Protein AF-A0A9D4HZH3-F1 (afdb_monomer_lite)

Radius of gyration: 21.87 Å; chains: 1; bounding box: 59×40×45 Å

Sequence (133 aa):
MPVLFGTHFHQTDIDRLEGVQRSAARFITRDYRSRQPGCVTEMLHKLELSPLQDRRRAQRLTLLYKVAEGHVPAIPIERNLKPLRPKRTIRAKQYEDYIHHNIVCNLVNNNSKCFETIPAKLSSLKIHSLLRL

Organism: Dreissena polymorpha (NCBI:txid45954)

Structure (mmCIF, N/CA/C/O backbone):
data_AF-A0A9D4HZH3-F1
#
_entry.id   AF-A0A9D4HZH3-F1
#
loop_
_atom_site.group_PDB
_atom_site.id
_atom_site.type_symbol
_atom_site.label_atom_id
_atom_site.label_alt_id
_atom_site.label_comp_id
_atom_site.label_asym_id
_atom_site.label_entity_id
_atom_site.label_seq_id
_atom_site.pdbx_PDB_ins_code
_atom_site.Cartn_x
_atom_site.Cartn_y
_atom_site.Cartn_z
_atom_site.occupancy
_atom_site.B_iso_or_equiv
_atom_site.auth_seq_id
_atom_site.auth_comp_id
_atom_site.auth_asym_id
_atom_site.auth_atom_id
_atom_site.pdbx_PDB_model_num
ATOM 1 N N . MET A 1 1 ? 5.100 17.723 21.211 1.00 30.77 1 MET A N 1
ATOM 2 C CA . MET A 1 1 ? 4.499 16.371 21.148 1.00 30.77 1 MET A CA 1
ATOM 3 C C . MET A 1 1 ? 4.528 15.905 19.697 1.00 30.77 1 MET A C 1
ATOM 5 O O . MET A 1 1 ? 3.732 16.426 18.924 1.00 30.77 1 MET A O 1
ATOM 9 N N . PRO A 1 2 ? 5.461 15.034 19.272 1.00 33.31 2 PRO A N 1
ATOM 10 C CA . PRO A 1 2 ? 5.534 14.629 17.876 1.00 33.31 2 PRO A CA 1
ATOM 11 C C . PRO A 1 2 ? 4.488 13.547 17.588 1.00 33.31 2 PRO A C 1
ATOM 13 O O . PRO A 1 2 ? 4.273 12.620 18.368 1.00 33.31 2 PRO A O 1
ATOM 16 N N . VAL A 1 3 ? 3.796 13.716 16.470 1.00 35.28 3 VAL A N 1
ATOM 17 C CA . VAL A 1 3 ? 2.697 12.871 16.007 1.00 35.28 3 VAL A CA 1
ATOM 18 C C . VAL A 1 3 ? 3.302 11.618 15.360 1.00 35.28 3 VAL A C 1
ATOM 20 O O . VAL A 1 3 ? 3.923 11.705 14.305 1.00 35.28 3 VAL A O 1
ATOM 23 N N . LEU A 1 4 ? 3.143 10.447 15.983 1.00 39.38 4 LEU A N 1
ATOM 24 C CA . LEU A 1 4 ? 3.636 9.145 15.497 1.00 39.38 4 LEU A CA 1
ATOM 25 C C . LEU A 1 4 ? 2.780 8.582 14.338 1.00 39.38 4 LEU A C 1
ATOM 27 O O . LEU A 1 4 ? 2.347 7.437 14.373 1.00 39.38 4 LEU A O 1
ATOM 31 N N . PHE A 1 5 ? 2.506 9.388 13.311 1.00 37.47 5 PHE A N 1
ATOM 32 C CA . PHE A 1 5 ? 1.892 8.932 12.050 1.00 37.47 5 PHE A CA 1
ATOM 33 C C . PHE A 1 5 ? 2.611 9.492 10.815 1.00 37.47 5 PHE A C 1
ATOM 35 O O . PHE A 1 5 ? 2.028 9.655 9.748 1.00 37.47 5 PHE A O 1
ATOM 42 N N . GLY A 1 6 ? 3.907 9.759 10.952 1.00 41.34 6 GLY A N 1
ATOM 43 C CA . GLY A 1 6 ? 4.774 10.128 9.843 1.00 41.34 6 GLY A CA 1
ATOM 44 C C . GLY A 1 6 ? 6.137 9.497 10.036 1.00 41.34 6 GLY A C 1
ATOM 45 O O . GLY A 1 6 ? 7.062 10.154 10.499 1.00 41.34 6 GLY A O 1
ATOM 46 N N . THR A 1 7 ? 6.285 8.216 9.700 1.00 48.62 7 THR A N 1
ATOM 47 C CA . THR A 1 7 ? 7.621 7.705 9.390 1.00 48.62 7 THR A CA 1
ATOM 48 C C . THR A 1 7 ? 8.052 8.419 8.115 1.00 48.62 7 THR A C 1
ATOM 50 O O . THR A 1 7 ? 7.602 8.061 7.026 1.00 48.62 7 THR A O 1
ATOM 53 N N . HIS A 1 8 ? 8.860 9.469 8.250 1.00 54.66 8 HIS A N 1
ATOM 54 C CA . HIS A 1 8 ? 9.634 10.000 7.137 1.00 54.66 8 HIS A CA 1
ATOM 55 C C . HIS A 1 8 ? 10.511 8.842 6.654 1.00 54.66 8 HIS A C 1
ATOM 57 O O . HIS A 1 8 ? 11.509 8.507 7.286 1.00 54.66 8 HIS A O 1
ATOM 63 N N . PHE A 1 9 ? 10.076 8.140 5.608 1.00 68.44 9 PHE A N 1
ATOM 64 C CA . PHE A 1 9 ? 10.913 7.122 4.993 1.00 68.44 9 PHE A CA 1
ATOM 65 C C . PHE A 1 9 ? 12.088 7.852 4.358 1.00 68.44 9 PHE A C 1
ATOM 67 O O . PHE A 1 9 ? 11.891 8.828 3.630 1.00 68.44 9 PHE A O 1
ATOM 74 N N . HIS A 1 10 ? 13.306 7.415 4.662 1.00 84.44 10 HIS A N 1
ATOM 75 C CA . HIS A 1 10 ? 14.464 7.945 3.965 1.00 84.44 10 HIS A CA 1
ATOM 76 C C . HIS A 1 10 ? 14.331 7.611 2.480 1.00 84.44 10 HIS A C 1
ATOM 78 O O . HIS A 1 10 ? 13.870 6.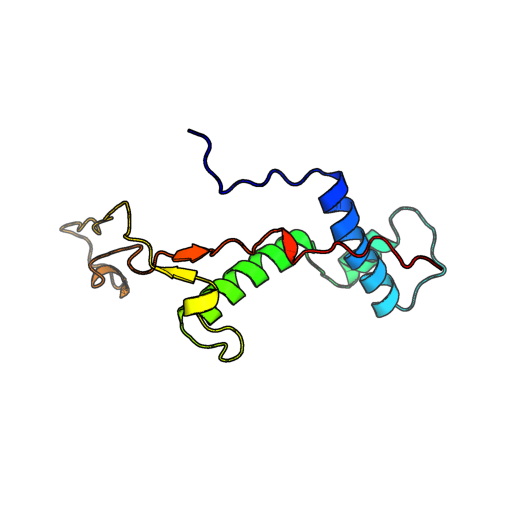524 2.123 1.00 84.44 10 HIS A O 1
ATOM 84 N N . GLN A 1 11 ? 14.751 8.536 1.615 1.00 85.06 11 GLN A N 1
ATOM 85 C CA . GLN A 1 11 ? 14.704 8.333 0.165 1.00 85.06 11 GLN A CA 1
ATOM 86 C C . GLN A 1 11 ? 15.391 7.019 -0.236 1.00 85.06 11 GLN A C 1
ATOM 88 O O . GLN A 1 11 ? 14.882 6.276 -1.064 1.00 85.06 11 GLN A O 1
ATOM 93 N N . THR A 1 12 ? 16.469 6.659 0.462 1.00 89.38 12 THR A N 1
ATOM 94 C CA . THR A 1 12 ? 17.186 5.390 0.296 1.00 89.38 12 THR A CA 1
ATOM 95 C C . THR A 1 12 ? 16.311 4.151 0.506 1.00 89.38 12 THR A C 1
ATOM 97 O O . THR A 1 12 ? 16.469 3.161 -0.207 1.00 89.38 12 THR A O 1
ATOM 100 N N . ASP A 1 13 ? 15.378 4.173 1.458 1.00 87.69 13 ASP A N 1
ATOM 101 C CA . ASP A 1 13 ? 14.470 3.052 1.711 1.00 87.69 13 ASP A CA 1
ATOM 102 C C . ASP A 1 13 ? 13.366 2.972 0.659 1.00 87.69 13 ASP A C 1
ATOM 104 O O . ASP A 1 13 ? 12.983 1.872 0.254 1.00 87.69 13 ASP A O 1
ATOM 108 N N . ILE A 1 14 ? 12.900 4.125 0.174 1.00 87.75 14 ILE A N 1
ATOM 109 C CA . ILE A 1 14 ? 11.970 4.208 -0.957 1.00 87.75 14 ILE A CA 1
ATOM 110 C C . ILE A 1 14 ? 12.646 3.648 -2.212 1.00 87.75 14 ILE A C 1
ATOM 112 O O . ILE A 1 14 ? 12.084 2.793 -2.891 1.00 87.75 14 ILE A O 1
ATOM 116 N N . ASP A 1 15 ? 13.891 4.030 -2.481 1.00 89.50 15 ASP A N 1
ATOM 117 C CA . ASP A 1 15 ? 14.626 3.567 -3.658 1.00 89.50 15 ASP A CA 1
ATOM 118 C C . ASP A 1 15 ? 14.870 2.053 -3.620 1.00 89.50 15 ASP A C 1
ATOM 120 O O . ASP A 1 15 ? 14.720 1.373 -4.642 1.00 89.50 15 ASP A O 1
ATOM 124 N N . ARG A 1 16 ? 15.189 1.506 -2.436 1.00 90.62 16 ARG A N 1
ATOM 125 C CA . ARG A 1 16 ? 15.281 0.053 -2.205 1.00 90.62 16 ARG A CA 1
ATOM 126 C C . ARG A 1 16 ? 13.947 -0.641 -2.458 1.00 90.62 16 ARG A C 1
ATOM 128 O O . ARG A 1 16 ? 13.925 -1.694 -3.094 1.00 90.62 16 ARG A O 1
ATOM 135 N N . LEU A 1 17 ? 12.849 -0.058 -1.975 1.00 91.31 17 LEU A N 1
ATOM 136 C CA . LEU A 1 17 ? 11.498 -0.568 -2.190 1.00 91.31 17 LEU A CA 1
ATOM 137 C C . LEU A 1 17 ? 11.183 -0.638 -3.689 1.00 91.31 17 LEU A C 1
ATOM 139 O O . LEU A 1 17 ? 10.832 -1.701 -4.198 1.00 91.31 17 LEU A O 1
ATOM 143 N N . GLU A 1 18 ? 11.383 0.462 -4.410 1.00 92.31 18 GLU A N 1
ATOM 144 C CA . GLU A 1 18 ? 11.141 0.536 -5.852 1.00 92.31 18 GLU A CA 1
ATOM 145 C C . GLU A 1 18 ? 12.105 -0.354 -6.650 1.00 92.31 18 GLU A C 1
ATOM 147 O O . GLU A 1 18 ? 11.759 -0.847 -7.722 1.00 92.31 18 GLU A O 1
ATOM 152 N N . GLY A 1 19 ? 13.292 -0.663 -6.116 1.00 92.69 19 GLY A N 1
ATOM 153 C CA . GLY A 1 19 ? 14.192 -1.681 -6.667 1.00 92.69 19 GLY A CA 1
ATOM 154 C C . GLY A 1 19 ? 13.530 -3.057 -6.832 1.00 92.69 19 GLY A C 1
ATOM 155 O O . GLY A 1 19 ? 13.774 -3.749 -7.827 1.00 92.69 19 GLY A O 1
ATOM 156 N N . VAL A 1 20 ? 12.627 -3.431 -5.918 1.00 94.12 20 VAL A N 1
ATOM 157 C CA . VAL A 1 20 ? 11.839 -4.671 -6.024 1.00 94.12 20 VAL A CA 1
ATOM 158 C C . VAL A 1 20 ? 10.872 -4.595 -7.205 1.00 94.12 20 VAL A C 1
ATOM 160 O O . VAL A 1 20 ? 10.809 -5.524 -8.009 1.00 94.12 20 VAL A O 1
ATOM 163 N N . GLN A 1 21 ? 10.164 -3.473 -7.360 1.00 94.69 21 GLN A N 1
ATOM 164 C CA . GLN A 1 21 ? 9.244 -3.259 -8.480 1.00 94.69 21 GLN A CA 1
ATOM 165 C C . GLN A 1 21 ? 9.972 -3.231 -9.827 1.00 94.69 21 GLN A C 1
ATOM 167 O O . GLN A 1 21 ? 9.514 -3.853 -10.781 1.00 94.69 21 GLN A O 1
ATOM 172 N N . ARG A 1 22 ? 11.146 -2.599 -9.898 1.00 93.69 22 ARG A N 1
ATOM 173 C CA . ARG A 1 22 ? 12.001 -2.600 -11.095 1.00 93.69 22 ARG A CA 1
ATOM 174 C C . ARG A 1 22 ? 12.435 -4.012 -11.495 1.00 93.69 22 ARG A C 1
ATOM 176 O O . ARG A 1 22 ? 12.412 -4.353 -12.676 1.00 93.69 22 ARG A O 1
ATOM 183 N N . SER A 1 23 ? 12.791 -4.846 -10.520 1.00 94.38 23 SER A N 1
ATOM 184 C CA . SER A 1 23 ? 13.144 -6.252 -10.761 1.00 94.38 23 SER A CA 1
ATOM 185 C C . SER A 1 23 ? 11.937 -7.062 -11.244 1.00 94.38 23 SER A C 1
ATOM 187 O O . SER A 1 23 ? 12.050 -7.842 -12.188 1.00 94.38 23 SER A O 1
ATOM 189 N N . ALA A 1 24 ? 10.764 -6.826 -10.650 1.00 94.31 24 ALA A N 1
ATOM 190 C CA . ALA A 1 24 ? 9.514 -7.452 -11.065 1.00 94.31 24 ALA A CA 1
ATOM 191 C C . ALA A 1 24 ? 9.100 -7.043 -12.488 1.00 94.31 24 ALA A C 1
ATOM 193 O O . ALA A 1 24 ? 8.681 -7.896 -13.263 1.00 94.31 24 ALA A O 1
ATOM 194 N N . ALA A 1 25 ? 9.271 -5.773 -12.866 1.00 95.44 25 ALA A N 1
ATOM 195 C CA . ALA A 1 25 ? 8.975 -5.301 -14.217 1.00 95.44 25 ALA A CA 1
ATOM 196 C C . ALA A 1 25 ? 9.797 -6.054 -15.269 1.00 95.44 25 ALA A C 1
ATOM 198 O O . ALA A 1 25 ? 9.231 -6.549 -16.238 1.00 95.44 25 ALA A O 1
ATOM 199 N N . ARG A 1 26 ? 11.104 -6.233 -15.026 1.00 95.06 26 ARG A N 1
ATOM 200 C CA . ARG A 1 26 ? 11.981 -7.033 -15.900 1.00 95.06 26 ARG A CA 1
ATOM 201 C C . ARG A 1 26 ? 11.551 -8.491 -15.992 1.00 95.06 26 ARG A C 1
ATOM 203 O O . ARG A 1 26 ? 11.619 -9.085 -17.061 1.00 95.06 26 ARG A O 1
ATOM 210 N N . PHE A 1 27 ? 11.096 -9.062 -14.880 1.00 96.25 27 PHE A N 1
ATOM 211 C CA . PHE A 1 27 ? 10.573 -10.424 -14.866 1.00 96.25 27 PHE A CA 1
ATOM 212 C C . PHE A 1 27 ? 9.307 -10.567 -15.715 1.00 96.25 27 PHE A C 1
ATOM 214 O O . PHE A 1 27 ? 9.213 -11.491 -16.519 1.00 96.25 27 PHE A O 1
ATOM 221 N N . ILE A 1 28 ? 8.371 -9.624 -15.595 1.00 95.50 28 ILE A N 1
ATOM 222 C CA . ILE A 1 28 ? 7.119 -9.628 -16.361 1.00 95.50 28 ILE A CA 1
ATOM 223 C C . ILE A 1 28 ? 7.396 -9.450 -17.860 1.00 95.50 28 ILE A C 1
ATOM 225 O O . ILE A 1 28 ? 6.846 -10.188 -18.675 1.00 95.50 28 ILE A O 1
ATOM 229 N N . THR A 1 29 ? 8.268 -8.509 -18.236 1.00 95.25 29 THR A N 1
ATOM 230 C CA . THR A 1 29 ? 8.609 -8.243 -19.646 1.00 95.25 29 THR A CA 1
ATOM 231 C C . THR A 1 29 ? 9.596 -9.248 -20.238 1.00 95.25 29 THR A C 1
ATOM 233 O O . THR A 1 29 ? 9.805 -9.243 -21.449 1.00 95.25 29 THR A O 1
ATOM 236 N N . ARG A 1 30 ? 10.198 -10.107 -19.403 1.00 95.69 30 ARG A N 1
ATOM 237 C CA . ARG A 1 30 ? 11.292 -11.030 -19.752 1.00 95.69 30 ARG A CA 1
ATOM 238 C C . ARG A 1 30 ? 12.516 -10.335 -20.369 1.00 95.69 30 ARG A C 1
ATOM 240 O O . ARG A 1 30 ? 13.312 -10.985 -21.046 1.00 95.69 30 ARG A O 1
ATOM 247 N N . ASP A 1 31 ? 12.701 -9.038 -20.119 1.00 92.88 31 ASP A N 1
ATOM 248 C CA . ASP A 1 31 ? 13.828 -8.262 -20.641 1.00 92.88 31 ASP A CA 1
ATOM 249 C C . ASP A 1 31 ? 14.864 -7.926 -19.557 1.00 92.88 31 ASP A C 1
ATOM 251 O O . ASP A 1 31 ? 14.718 -7.031 -18.712 1.00 92.88 31 ASP A O 1
ATOM 255 N N . TYR A 1 32 ? 15.983 -8.639 -19.645 1.00 92.94 32 TYR A N 1
ATOM 256 C CA . TYR A 1 32 ? 17.154 -8.476 -18.787 1.00 92.94 32 TYR A CA 1
ATOM 257 C C . TYR A 1 32 ? 18.371 -7.906 -19.522 1.00 92.94 32 TYR A C 1
ATOM 259 O O . TYR A 1 32 ? 19.387 -7.627 -18.882 1.00 92.94 32 TYR A O 1
ATOM 267 N N . ARG A 1 33 ? 18.288 -7.749 -20.850 1.00 92.12 33 ARG A N 1
ATOM 268 C CA . ARG A 1 33 ? 19.422 -7.354 -21.698 1.00 92.12 33 ARG A CA 1
ATOM 269 C C . ARG A 1 33 ? 19.478 -5.848 -21.899 1.00 92.12 33 ARG A C 1
ATOM 271 O O . ARG A 1 33 ? 20.573 -5.303 -21.978 1.00 92.12 33 ARG A O 1
ATOM 278 N N . SER A 1 34 ? 18.330 -5.178 -21.922 1.00 90.56 34 SER A N 1
ATOM 279 C CA . SER A 1 34 ? 18.269 -3.727 -22.092 1.00 90.56 34 SER A CA 1
ATOM 280 C C . SER A 1 34 ? 18.912 -2.999 -20.905 1.00 90.56 34 SER A C 1
ATOM 282 O O . SER A 1 34 ? 18.531 -3.191 -19.737 1.00 90.56 34 SER A O 1
ATOM 284 N N . ARG A 1 35 ? 19.920 -2.176 -21.218 1.00 88.88 35 ARG A N 1
ATOM 285 C CA . ARG A 1 35 ? 20.737 -1.378 -20.280 1.00 88.88 35 ARG A CA 1
ATOM 286 C C . ARG A 1 35 ? 20.646 0.126 -20.541 1.00 88.88 35 ARG A C 1
ATOM 288 O O . ARG A 1 35 ? 21.317 0.895 -19.861 1.00 88.88 35 ARG A O 1
ATOM 295 N N . GLN A 1 36 ? 19.825 0.544 -21.500 1.00 91.94 36 GLN A N 1
ATOM 296 C CA . GLN A 1 36 ? 19.627 1.947 -21.832 1.00 91.94 36 GLN A CA 1
ATOM 297 C C . GLN A 1 36 ? 19.082 2.701 -20.606 1.00 91.94 36 GLN A C 1
ATOM 299 O O . GLN A 1 36 ? 18.233 2.159 -19.881 1.00 91.94 36 GLN A O 1
ATOM 304 N N . PRO A 1 37 ? 19.540 3.938 -20.349 1.00 89.94 37 PRO A N 1
ATOM 305 C CA . PRO A 1 37 ? 18.937 4.793 -19.334 1.00 89.94 37 PRO A CA 1
ATOM 306 C C . PRO A 1 37 ? 17.425 4.899 -19.563 1.00 89.94 37 PRO A C 1
ATOM 308 O O . PRO A 1 37 ? 16.981 5.070 -20.691 1.00 89.94 37 PRO A O 1
ATOM 311 N N . GLY A 1 38 ? 16.626 4.747 -18.506 1.00 88.69 38 GLY A N 1
ATOM 312 C CA . GLY A 1 38 ? 15.164 4.826 -18.605 1.00 88.69 38 GLY A CA 1
ATOM 313 C C . GLY A 1 38 ? 14.446 3.549 -19.063 1.00 88.69 38 GLY A C 1
ATOM 314 O O . GLY A 1 38 ? 13.234 3.478 -18.880 1.00 88.69 38 GLY A O 1
ATOM 315 N N . CYS A 1 39 ? 15.146 2.499 -19.521 1.00 93.44 39 CYS A N 1
ATOM 316 C CA . CYS A 1 39 ? 14.492 1.279 -20.035 1.00 93.44 39 CYS A CA 1
ATOM 317 C C . CYS A 1 39 ? 13.500 0.645 -19.043 1.00 93.44 39 CYS A C 1
ATOM 319 O O . CYS A 1 39 ? 12.416 0.213 -19.417 1.00 93.44 39 CYS A O 1
ATOM 321 N N . VAL A 1 40 ? 13.833 0.614 -17.749 1.00 92.12 40 VAL A N 1
ATOM 322 C CA . VAL A 1 40 ? 12.932 0.056 -16.729 1.00 92.12 40 VAL A CA 1
ATOM 323 C C . VAL A 1 40 ? 11.752 0.988 -16.460 1.00 92.12 40 VAL A C 1
ATOM 325 O O . VAL A 1 40 ? 10.656 0.511 -16.191 1.00 92.12 40 VAL A O 1
ATOM 328 N N . THR A 1 41 ? 11.947 2.303 -16.549 1.00 92.25 41 THR A N 1
ATOM 329 C CA . THR A 1 41 ? 10.862 3.283 -16.411 1.00 92.25 41 THR A CA 1
ATOM 330 C C . THR A 1 41 ? 9.848 3.122 -17.542 1.00 92.25 41 THR A C 1
ATOM 332 O O . THR A 1 41 ? 8.650 3.104 -17.282 1.00 92.25 41 THR A O 1
ATOM 335 N N . GLU A 1 42 ? 10.314 2.900 -18.772 1.00 94.06 42 GLU A N 1
ATOM 336 C CA . GLU A 1 42 ? 9.450 2.585 -19.916 1.00 94.06 42 GLU A CA 1
ATOM 337 C C . GLU A 1 42 ? 8.700 1.264 -19.717 1.00 94.06 42 GLU A C 1
ATOM 339 O O . GLU A 1 42 ? 7.499 1.197 -19.971 1.00 94.06 42 GLU A O 1
ATOM 344 N N . MET A 1 43 ? 9.367 0.223 -19.196 1.00 95.00 43 MET A N 1
ATOM 345 C CA . MET A 1 43 ? 8.698 -1.037 -18.843 1.00 95.00 43 MET A CA 1
ATOM 346 C C . MET A 1 43 ? 7.597 -0.816 -17.804 1.00 95.00 43 MET A C 1
ATOM 348 O O . MET A 1 43 ? 6.510 -1.366 -17.942 1.00 95.00 43 MET A O 1
ATOM 352 N N . LEU A 1 44 ? 7.858 -0.011 -16.772 1.00 94.56 44 LEU A N 1
ATOM 353 C CA . LEU A 1 44 ? 6.869 0.304 -15.740 1.00 94.56 44 LEU A CA 1
ATOM 354 C C . LEU A 1 44 ? 5.678 1.076 -16.309 1.00 94.56 44 LEU A C 1
ATOM 356 O O . LEU A 1 44 ? 4.544 0.748 -15.970 1.00 94.56 44 LEU A O 1
ATOM 360 N N . HIS A 1 45 ? 5.931 2.040 -17.196 1.00 93.38 45 HIS A N 1
ATOM 361 C CA . HIS A 1 45 ? 4.886 2.793 -17.885 1.00 93.38 45 HIS A CA 1
ATOM 362 C C . HIS A 1 45 ? 4.043 1.882 -18.785 1.00 93.38 45 HIS A C 1
ATOM 364 O O . HIS A 1 45 ? 2.820 1.924 -18.733 1.00 93.38 45 HIS A O 1
ATOM 370 N N . LYS A 1 46 ? 4.686 0.992 -19.552 1.00 95.12 46 LYS A N 1
ATOM 371 C CA . LYS A 1 46 ? 4.008 0.003 -20.404 1.00 95.12 46 LYS A CA 1
ATOM 372 C C . LYS A 1 46 ? 3.143 -0.977 -19.608 1.00 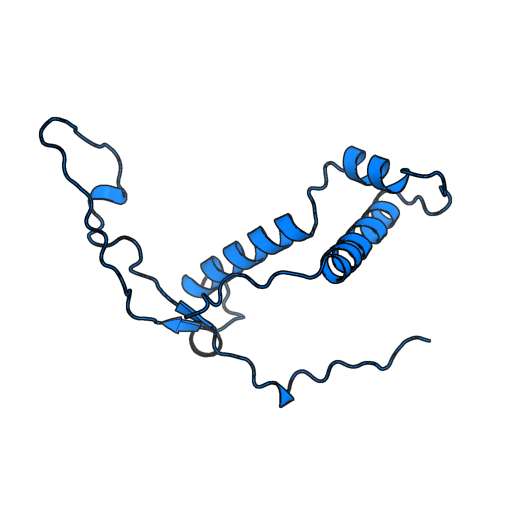95.12 46 LYS A C 1
ATOM 374 O O . LYS A 1 46 ? 2.139 -1.455 -20.121 1.00 95.12 46 LYS A O 1
ATOM 379 N N . LEU A 1 47 ? 3.554 -1.312 -18.386 1.00 95.25 47 LEU A N 1
ATOM 380 C CA . LEU A 1 47 ? 2.801 -2.185 -17.484 1.00 95.25 47 LEU A CA 1
ATOM 381 C C . LEU A 1 47 ? 1.751 -1.434 -16.650 1.00 95.25 47 LEU A C 1
ATOM 383 O O . LEU A 1 47 ? 1.066 -2.075 -15.857 1.00 95.25 47 LEU A O 1
ATOM 387 N N . GLU A 1 48 ? 1.667 -0.105 -16.777 1.00 95.00 48 GLU A N 1
ATOM 388 C CA . GLU A 1 48 ? 0.760 0.762 -16.011 1.00 95.00 48 GLU A CA 1
ATOM 389 C C . GLU A 1 48 ? 0.855 0.535 -14.487 1.00 95.00 48 GLU A C 1
ATOM 391 O O . GLU A 1 48 ? -0.115 0.650 -13.735 1.00 95.00 48 GLU A O 1
ATOM 396 N N . LEU A 1 49 ? 2.053 0.188 -14.000 1.00 90.50 49 LEU A N 1
ATOM 397 C CA . LEU A 1 49 ? 2.269 -0.095 -12.584 1.00 90.50 49 LEU A CA 1
ATOM 398 C C . LEU A 1 49 ? 2.512 1.201 -11.815 1.00 90.50 49 LEU A C 1
ATOM 400 O O . LEU A 1 49 ? 3.567 1.822 -11.939 1.00 90.50 49 LEU A O 1
ATOM 404 N N . SER A 1 50 ? 1.576 1.549 -10.932 1.00 91.19 50 SER A N 1
ATOM 405 C CA . SER A 1 50 ? 1.777 2.620 -9.953 1.00 91.19 50 SER A CA 1
ATOM 406 C C . SER A 1 50 ? 2.967 2.313 -9.021 1.00 91.19 50 SER A C 1
ATOM 408 O O . SER A 1 50 ? 3.316 1.135 -8.853 1.00 91.19 50 SER A O 1
ATOM 410 N N . PRO A 1 51 ? 3.567 3.324 -8.364 1.00 90.56 51 PRO A N 1
ATOM 411 C CA . PRO A 1 51 ? 4.684 3.125 -7.438 1.00 90.56 51 PRO A CA 1
ATOM 412 C C . PRO A 1 51 ? 4.389 2.072 -6.363 1.00 90.56 51 PRO A C 1
ATOM 414 O O . PRO A 1 51 ? 3.261 1.970 -5.855 1.00 90.56 51 PRO A O 1
ATOM 417 N N . LEU A 1 52 ? 5.401 1.285 -5.985 1.00 91.00 52 LEU A N 1
ATOM 418 C CA . LEU A 1 52 ? 5.232 0.209 -5.008 1.00 91.00 52 LEU A CA 1
ATOM 419 C C . LEU A 1 52 ? 4.858 0.764 -3.639 1.00 91.00 52 LEU A C 1
ATOM 421 O O . LEU A 1 52 ? 4.102 0.132 -2.896 1.00 91.00 52 LEU A O 1
ATOM 425 N N . GLN A 1 53 ? 5.381 1.942 -3.305 1.00 89.44 53 GLN A N 1
ATOM 426 C CA . GLN A 1 53 ? 5.054 2.649 -2.073 1.00 89.44 53 GLN A CA 1
ATOM 427 C C . GLN A 1 53 ? 3.547 2.895 -1.937 1.00 89.44 53 GLN A C 1
ATOM 429 O O . GLN A 1 53 ? 2.964 2.544 -0.906 1.00 89.44 53 GLN A O 1
ATOM 434 N N . ASP A 1 54 ? 2.906 3.428 -2.977 1.00 90.25 54 ASP A N 1
ATOM 435 C CA . ASP A 1 54 ? 1.475 3.741 -2.965 1.00 90.25 54 ASP A CA 1
ATOM 436 C C . ASP A 1 54 ? 0.631 2.474 -2.884 1.00 90.25 54 ASP A C 1
ATOM 438 O O . ASP A 1 54 ? -0.294 2.372 -2.072 1.00 90.25 54 ASP A O 1
ATOM 442 N N . ARG A 1 55 ? 1.020 1.445 -3.644 1.00 91.19 55 ARG A N 1
ATOM 443 C CA . ARG A 1 55 ? 0.369 0.130 -3.593 1.00 91.19 55 ARG A CA 1
ATOM 444 C C . ARG A 1 55 ? 0.453 -0.472 -2.198 1.00 91.19 55 ARG A C 1
ATOM 446 O O . ARG A 1 55 ? -0.554 -0.936 -1.669 1.00 91.19 55 ARG A O 1
ATOM 453 N N . ARG A 1 56 ? 1.627 -0.426 -1.564 1.00 91.06 56 ARG A N 1
ATOM 454 C CA . ARG A 1 56 ? 1.810 -0.930 -0.196 1.00 91.06 56 ARG A CA 1
ATOM 455 C C . ARG A 1 56 ? 1.045 -0.103 0.827 1.00 91.06 56 ARG A C 1
ATOM 457 O O . ARG A 1 56 ? 0.525 -0.676 1.781 1.00 91.06 56 ARG A O 1
ATOM 464 N N . ARG A 1 57 ? 0.946 1.215 0.647 1.00 89.69 57 ARG A N 1
ATOM 465 C CA . ARG A 1 57 ? 0.122 2.082 1.499 1.00 89.69 57 ARG A CA 1
ATOM 466 C C . ARG A 1 57 ? -1.347 1.664 1.438 1.00 89.69 57 ARG A C 1
ATOM 468 O O . ARG A 1 57 ? -1.941 1.429 2.489 1.00 89.69 57 ARG A O 1
ATOM 475 N N . ALA A 1 58 ? -1.895 1.503 0.235 1.00 91.38 58 ALA A N 1
ATOM 476 C CA . ALA A 1 58 ? -3.264 1.034 0.038 1.00 91.38 58 ALA A CA 1
ATOM 477 C C . ALA A 1 58 ? -3.467 -0.371 0.625 1.00 91.38 58 ALA A C 1
ATOM 479 O O . ALA A 1 58 ? -4.389 -0.590 1.402 1.00 91.38 58 ALA A O 1
ATOM 480 N N . GLN A 1 59 ? -2.556 -1.308 0.348 1.00 91.88 59 GLN A N 1
ATOM 481 C CA . GLN A 1 59 ? -2.620 -2.673 0.879 1.00 91.88 59 GLN A CA 1
ATOM 482 C C . GLN A 1 59 ? -2.594 -2.719 2.410 1.00 91.88 59 GLN A C 1
ATOM 484 O O . GLN A 1 59 ? -3.343 -3.495 2.997 1.00 91.88 59 GLN A O 1
ATOM 489 N N . ARG A 1 60 ? -1.768 -1.894 3.067 1.00 90.62 60 ARG A N 1
ATOM 490 C CA . ARG A 1 60 ? -1.727 -1.798 4.536 1.00 90.62 60 ARG A CA 1
ATOM 491 C C . ARG A 1 60 ? -3.059 -1.318 5.104 1.00 90.62 60 ARG A C 1
ATOM 493 O O . ARG A 1 60 ? -3.538 -1.902 6.070 1.00 90.62 60 ARG A O 1
ATOM 500 N N . LEU A 1 61 ? -3.664 -0.298 4.493 1.00 90.50 61 LEU A N 1
ATOM 501 C CA . LEU A 1 61 ? -4.972 0.208 4.909 1.00 90.50 61 LEU A CA 1
ATOM 502 C C . LEU A 1 61 ? -6.073 -0.841 4.699 1.00 90.50 61 LEU A C 1
ATOM 504 O O . LEU A 1 61 ? -6.855 -1.107 5.608 1.00 90.50 61 LEU A O 1
ATOM 508 N N . THR A 1 62 ? -6.087 -1.490 3.535 1.00 93.44 62 THR A N 1
ATOM 509 C CA . THR A 1 62 ? -7.032 -2.568 3.220 1.00 93.44 62 THR A CA 1
ATOM 510 C C . THR A 1 62 ? -6.887 -3.741 4.182 1.00 93.44 62 THR A C 1
ATOM 512 O O . THR A 1 62 ? -7.885 -4.286 4.643 1.00 93.44 62 THR A O 1
ATOM 515 N N . LEU A 1 63 ? -5.654 -4.136 4.508 1.00 91.44 63 LEU A N 1
ATOM 516 C CA . LEU A 1 63 ? -5.395 -5.194 5.478 1.00 91.44 63 LEU A CA 1
ATOM 517 C C . LEU A 1 63 ? -5.905 -4.803 6.866 1.00 91.44 63 LEU A C 1
ATOM 519 O O . LEU A 1 63 ? -6.584 -5.606 7.495 1.00 91.44 63 LEU A O 1
ATOM 523 N N . LEU A 1 64 ? -5.620 -3.579 7.320 1.00 90.25 64 LEU A N 1
ATOM 524 C CA . LEU A 1 64 ? -6.097 -3.081 8.610 1.00 90.25 64 LEU A CA 1
ATOM 525 C C . LEU A 1 64 ? -7.624 -3.160 8.705 1.00 90.25 64 LEU A C 1
ATOM 527 O O . LEU A 1 64 ? -8.141 -3.692 9.682 1.00 90.25 64 LEU A O 1
ATOM 531 N N . TYR A 1 65 ? -8.328 -2.688 7.674 1.00 91.19 65 TYR A N 1
ATOM 532 C CA . TYR A 1 65 ? -9.785 -2.780 7.598 1.00 91.19 65 TYR A CA 1
ATOM 533 C C . TYR A 1 65 ? -10.268 -4.233 7.672 1.00 91.19 65 TYR A C 1
ATOM 535 O O . TYR A 1 65 ? -11.105 -4.573 8.502 1.00 91.19 65 TYR A O 1
ATOM 543 N N . LYS A 1 66 ? -9.686 -5.116 6.854 1.00 92.06 66 LYS A N 1
ATOM 544 C CA . LYS A 1 66 ? -10.062 -6.533 6.829 1.00 92.06 66 LYS A CA 1
ATOM 545 C C . LYS A 1 66 ? -9.842 -7.232 8.172 1.00 92.06 66 LYS A C 1
ATOM 547 O O . LYS A 1 66 ? -10.643 -8.081 8.540 1.00 92.06 66 LYS A O 1
ATOM 552 N N . VAL A 1 67 ? -8.774 -6.893 8.892 1.00 91.88 67 VAL A N 1
ATOM 553 C CA . VAL A 1 67 ? -8.510 -7.430 10.236 1.00 91.88 67 VAL A CA 1
ATOM 554 C C . VAL A 1 67 ? -9.511 -6.871 11.246 1.00 91.88 67 VAL A C 1
ATOM 556 O O . VAL A 1 67 ? -10.058 -7.632 12.037 1.00 91.88 67 VAL A O 1
ATOM 559 N N . ALA A 1 68 ? -9.788 -5.566 11.200 1.00 89.88 68 ALA A N 1
ATOM 560 C CA . ALA A 1 68 ? -10.722 -4.909 12.112 1.00 89.88 68 ALA A CA 1
ATOM 561 C C . ALA A 1 68 ? -12.165 -5.430 11.985 1.00 89.88 68 ALA A C 1
ATOM 563 O O . ALA A 1 68 ? -12.863 -5.523 12.989 1.00 89.88 68 ALA A O 1
ATOM 564 N N . GLU A 1 69 ? -12.598 -5.789 10.774 1.00 90.06 69 GLU A N 1
ATOM 565 C CA . GLU A 1 69 ? -13.923 -6.376 10.516 1.00 90.06 69 GLU A CA 1
ATOM 566 C C . GLU A 1 69 ? -13.945 -7.914 10.613 1.00 90.06 69 GLU A C 1
ATOM 568 O O . GLU A 1 69 ? -14.985 -8.534 10.412 1.00 90.06 69 GLU A O 1
ATOM 573 N N . GLY A 1 70 ? -12.809 -8.563 10.896 1.00 89.12 70 GLY A N 1
ATOM 574 C CA . GLY A 1 70 ? -12.741 -10.024 11.022 1.00 89.12 70 GLY A CA 1
ATOM 575 C C . GLY A 1 70 ? -12.803 -10.799 9.698 1.00 89.12 70 GLY A C 1
ATOM 576 O O . GLY A 1 70 ? -12.998 -12.011 9.702 1.00 89.12 70 GLY A O 1
ATOM 577 N N . HIS A 1 71 ? -12.580 -10.149 8.553 1.00 92.69 71 HIS A N 1
ATOM 578 C CA . HIS A 1 71 ? -12.527 -10.797 7.234 1.00 92.69 71 HIS A CA 1
ATOM 579 C C . HIS A 1 71 ? -11.257 -11.632 6.996 1.00 92.69 71 HIS A C 1
ATOM 581 O O . HIS A 1 71 ? -11.134 -12.284 5.959 1.00 92.69 71 HIS A O 1
ATOM 587 N N . VAL A 1 72 ? -10.283 -11.594 7.912 1.00 91.62 72 VAL A N 1
ATOM 588 C CA . VAL A 1 72 ? -9.031 -12.363 7.825 1.00 91.62 72 VAL A CA 1
ATOM 589 C C . VAL A 1 72 ? -8.873 -13.214 9.089 1.00 91.62 72 VAL A C 1
ATOM 591 O O . VAL A 1 72 ? -8.245 -12.766 10.046 1.00 91.62 72 VAL A O 1
ATOM 594 N N . PRO A 1 73 ? -9.389 -14.461 9.097 1.00 87.00 73 PRO A N 1
ATOM 595 C CA . PRO A 1 73 ? -9.326 -15.343 10.269 1.00 87.00 73 PRO A CA 1
ATOM 596 C C . PRO A 1 73 ? -7.896 -15.681 10.710 1.00 87.00 73 PRO A C 1
ATOM 598 O O . PRO A 1 73 ? -7.638 -15.913 11.885 1.00 87.00 73 PRO A O 1
ATOM 601 N N . ALA A 1 74 ? -6.948 -15.679 9.767 1.00 90.50 74 ALA A N 1
ATOM 602 C CA . ALA A 1 74 ? -5.544 -15.987 10.030 1.00 90.50 74 ALA A CA 1
ATOM 603 C C . ALA A 1 74 ? -4.823 -14.929 10.890 1.00 90.50 74 ALA A C 1
ATOM 605 O O . ALA A 1 74 ? -3.751 -15.207 11.425 1.00 90.50 74 ALA A O 1
ATOM 606 N N . ILE A 1 75 ? -5.376 -13.716 11.008 1.00 88.19 75 ILE A N 1
ATOM 607 C CA . ILE A 1 75 ? -4.789 -12.620 11.785 1.00 88.19 75 ILE A CA 1
ATOM 608 C C . ILE A 1 75 ? -5.780 -12.247 12.895 1.00 88.19 75 ILE A C 1
ATOM 610 O O . ILE A 1 75 ? -6.676 -11.434 12.664 1.00 88.19 75 ILE A O 1
ATOM 614 N N . PRO A 1 76 ? -5.648 -12.834 14.098 1.00 87.62 76 PRO A N 1
ATOM 615 C CA . PRO A 1 76 ? -6.576 -12.575 15.189 1.00 87.62 76 PRO A CA 1
ATOM 616 C C . PRO A 1 76 ? -6.446 -11.132 15.683 1.00 87.62 76 PRO A C 1
ATOM 618 O O . PRO A 1 76 ? -5.361 -10.687 16.067 1.00 87.62 76 PRO A O 1
ATOM 621 N N . ILE A 1 77 ? -7.570 -10.411 15.717 1.00 87.44 77 ILE A N 1
ATOM 622 C CA . ILE A 1 77 ? -7.614 -8.992 16.092 1.00 87.44 77 ILE A CA 1
ATOM 623 C C . ILE A 1 77 ? -6.990 -8.739 17.467 1.00 87.44 77 ILE A C 1
ATOM 625 O O . ILE A 1 77 ? -6.165 -7.842 17.603 1.00 87.44 77 ILE A O 1
ATOM 629 N N . GLU A 1 78 ? -7.283 -9.586 18.452 1.00 87.62 78 GLU A N 1
ATOM 630 C CA . GLU A 1 78 ? -6.870 -9.396 19.849 1.00 87.62 78 GLU A CA 1
ATOM 631 C C . GLU A 1 78 ? -5.354 -9.465 20.062 1.00 87.62 78 GLU A C 1
ATOM 633 O O . GLU A 1 78 ? -4.814 -8.882 21.003 1.00 87.62 78 GLU A O 1
ATOM 638 N N . ARG A 1 79 ? -4.638 -10.144 19.159 1.00 87.31 79 ARG A N 1
ATOM 639 C CA . ARG A 1 79 ? -3.176 -10.253 19.211 1.00 87.31 79 ARG A CA 1
ATOM 640 C C . ARG A 1 79 ? -2.474 -9.081 18.527 1.00 87.31 79 ARG A C 1
ATOM 642 O O . ARG A 1 79 ? -1.297 -8.834 18.793 1.00 87.31 79 ARG A O 1
ATOM 649 N N . ASN A 1 80 ? -3.166 -8.377 17.637 1.00 85.88 80 ASN A N 1
ATOM 650 C CA . ASN A 1 80 ? -2.557 -7.427 16.710 1.00 85.88 80 ASN A CA 1
ATOM 651 C C . ASN A 1 80 ? -3.025 -5.984 16.933 1.00 85.88 80 ASN A C 1
ATOM 653 O O . ASN A 1 80 ? -2.239 -5.055 16.727 1.00 85.88 80 ASN A O 1
ATOM 657 N N . LEU A 1 81 ? -4.269 -5.788 17.364 1.00 88.94 81 LEU A N 1
ATOM 658 C CA . LEU A 1 81 ? -4.913 -4.491 17.525 1.00 88.94 81 LEU A CA 1
ATOM 659 C C . LEU A 1 81 ? -5.538 -4.380 18.917 1.00 88.94 81 LEU A C 1
ATOM 661 O O . LEU A 1 81 ? -6.205 -5.294 19.392 1.00 88.94 81 LEU A O 1
ATOM 665 N N . LYS A 1 82 ? -5.358 -3.226 19.556 1.00 90.06 82 LYS A N 1
ATOM 666 C CA . LYS A 1 82 ? -6.070 -2.852 20.781 1.00 90.06 82 LYS A CA 1
ATOM 667 C C . LYS A 1 82 ? -7.130 -1.816 20.437 1.00 90.06 82 LYS A C 1
ATOM 669 O O . LYS A 1 82 ? -6.779 -0.818 19.804 1.00 90.06 82 LYS A O 1
ATOM 674 N N . PRO A 1 83 ? -8.399 -2.003 20.835 1.00 88.19 83 PRO A N 1
ATOM 675 C CA . PRO A 1 83 ? -9.398 -0.962 20.671 1.00 88.19 83 PRO A CA 1
ATOM 676 C C . PRO A 1 83 ? -8.983 0.258 21.496 1.00 88.19 83 PRO A C 1
ATOM 678 O O . PRO A 1 83 ? -8.668 0.159 22.682 1.00 88.19 83 PRO A O 1
ATOM 681 N N . LEU A 1 84 ? -8.971 1.416 20.851 1.00 86.12 84 LEU A N 1
ATOM 682 C CA . LEU A 1 84 ? -8.681 2.697 21.468 1.00 86.12 84 LEU A CA 1
ATOM 683 C C . LEU A 1 84 ? -9.984 3.476 21.611 1.00 86.12 84 LEU A C 1
ATOM 685 O O . LEU A 1 84 ? -10.848 3.459 20.735 1.00 86.12 84 LEU A O 1
ATOM 689 N N . ARG A 1 85 ? -10.122 4.207 22.717 1.00 80.88 85 ARG A N 1
ATOM 690 C CA . ARG A 1 85 ? -11.244 5.133 22.863 1.00 80.88 85 ARG A CA 1
ATOM 691 C C . ARG A 1 85 ? -11.063 6.298 21.882 1.00 80.88 85 ARG A C 1
ATOM 693 O O . ARG A 1 85 ? -9.978 6.889 21.851 1.00 80.88 85 ARG A O 1
ATOM 700 N N . PRO A 1 86 ? -12.090 6.658 21.095 1.00 77.81 86 PRO A N 1
ATOM 701 C CA . PRO A 1 86 ? -12.003 7.808 20.209 1.00 77.81 86 PRO A CA 1
ATOM 702 C C . PRO A 1 86 ? -11.709 9.069 21.024 1.00 77.81 86 PRO A C 1
ATOM 704 O O . PRO A 1 86 ? -12.423 9.399 21.968 1.00 77.81 86 PRO A O 1
ATOM 707 N N . LYS A 1 87 ? -10.638 9.782 20.660 1.00 75.06 87 LYS A N 1
ATOM 708 C CA . LYS A 1 87 ? -10.224 11.019 21.348 1.00 75.06 87 LYS A CA 1
ATOM 709 C C . LYS A 1 87 ? -11.107 12.218 21.007 1.00 75.06 87 LYS A C 1
ATOM 711 O O . LYS A 1 87 ? -11.085 13.215 21.719 1.00 75.06 87 LYS A O 1
ATOM 716 N N . ARG A 1 88 ? -11.828 12.156 19.887 1.00 68.69 88 ARG A N 1
ATOM 717 C CA . ARG A 1 88 ? -12.688 13.234 19.396 1.00 68.69 88 ARG A CA 1
ATOM 718 C C . ARG A 1 88 ? -14.017 12.653 18.954 1.00 68.69 88 ARG A C 1
ATOM 720 O O . ARG A 1 88 ? -14.044 11.748 18.124 1.00 68.69 88 ARG A O 1
ATOM 727 N N . THR A 1 89 ? -15.092 13.234 19.464 1.00 68.88 89 THR A N 1
ATOM 728 C CA . THR A 1 89 ? -16.445 12.987 18.975 1.00 68.88 89 THR A CA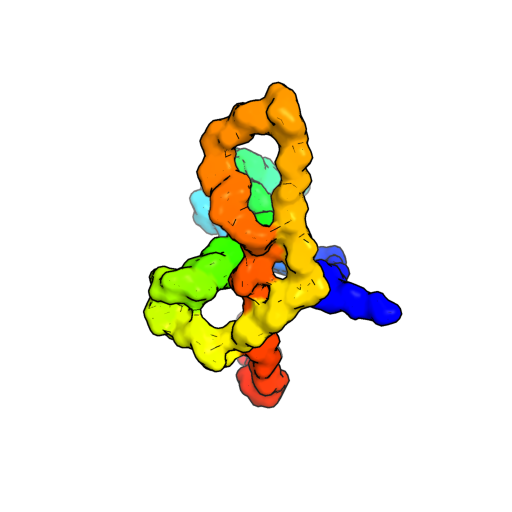 1
ATOM 729 C C . THR A 1 89 ? -16.767 14.069 17.958 1.00 68.88 89 THR A C 1
ATOM 731 O O . THR A 1 89 ? -16.897 15.238 18.317 1.00 68.88 89 THR A O 1
ATOM 734 N N . ILE A 1 90 ? -16.846 13.698 16.681 1.00 68.19 90 ILE A N 1
ATOM 735 C CA . ILE A 1 90 ? -17.292 14.611 15.626 1.00 68.19 90 ILE A CA 1
ATOM 736 C C . ILE A 1 90 ? -18.787 14.381 15.457 1.00 68.19 90 ILE A C 1
ATOM 738 O O . ILE A 1 90 ? -19.197 13.307 15.020 1.00 68.19 90 ILE A O 1
ATOM 742 N N . ARG A 1 91 ? -19.582 15.386 15.821 1.00 67.25 91 ARG A N 1
ATOM 743 C CA . ARG A 1 91 ? -21.023 15.395 15.563 1.00 67.25 91 ARG A CA 1
ATOM 744 C C . ARG A 1 91 ? -21.260 15.903 14.147 1.00 67.25 91 ARG A C 1
ATOM 746 O O . ARG A 1 91 ? -20.630 16.878 13.735 1.00 67.25 91 ARG A O 1
ATOM 753 N N . ALA A 1 92 ? -22.151 15.250 13.410 1.00 66.94 92 ALA A N 1
ATOM 754 C CA . ALA A 1 92 ? -22.600 15.775 12.130 1.00 66.94 92 ALA A CA 1
ATOM 755 C C . ALA A 1 92 ? -23.309 17.118 12.365 1.00 66.94 92 ALA A C 1
ATOM 757 O O . ALA A 1 92 ? -24.178 17.221 13.232 1.00 66.94 92 ALA A O 1
ATOM 758 N N . LYS A 1 93 ? -22.916 18.157 11.622 1.00 69.88 93 LYS A N 1
ATOM 759 C CA . LYS A 1 93 ? -23.621 19.439 11.640 1.00 69.88 93 LYS A CA 1
ATOM 760 C C . LYS A 1 93 ? -24.898 19.276 10.819 1.00 69.88 93 LYS A C 1
ATOM 762 O O . LYS A 1 93 ? -24.819 18.908 9.651 1.00 69.88 93 LYS A O 1
ATOM 767 N N . GLN A 1 94 ? -26.047 19.507 11.442 1.00 70.00 94 GLN A N 1
ATOM 768 C CA . GLN A 1 94 ? -27.326 19.566 10.742 1.00 70.00 94 GLN A CA 1
ATOM 769 C C . GLN A 1 94 ? -27.534 20.996 10.235 1.00 70.00 94 GLN A C 1
ATOM 771 O O . GLN A 1 94 ? -27.221 21.955 10.943 1.00 70.00 94 GLN A O 1
ATOM 776 N N . TYR A 1 95 ? -27.994 21.124 8.996 1.00 77.12 95 TYR A N 1
ATOM 777 C CA . TYR A 1 95 ? -28.383 22.391 8.383 1.00 77.12 95 TYR A CA 1
ATOM 778 C C . TYR A 1 95 ? -29.900 22.349 8.200 1.00 77.12 95 TYR A C 1
ATOM 780 O O . TYR A 1 95 ? -30.409 21.338 7.724 1.00 77.12 95 TYR A O 1
ATOM 788 N N . GLU A 1 96 ? -30.606 23.405 8.605 1.00 76.75 96 GLU A N 1
ATOM 789 C CA . GLU A 1 96 ? -32.079 23.428 8.632 1.00 76.75 96 GLU A CA 1
ATOM 790 C C . GLU A 1 96 ? -32.696 23.256 7.233 1.00 76.75 96 GLU A C 1
ATOM 792 O O . GLU A 1 96 ? -33.664 22.517 7.081 1.00 76.75 96 GLU A O 1
ATOM 797 N N . ASP A 1 97 ? -32.063 23.820 6.200 1.00 84.88 97 ASP A N 1
ATOM 798 C CA . ASP A 1 97 ? -32.621 23.877 4.840 1.00 84.88 97 ASP A CA 1
ATOM 799 C C . ASP A 1 97 ? -32.038 22.837 3.871 1.00 84.88 97 ASP A C 1
ATOM 801 O O . ASP A 1 97 ? -32.189 22.952 2.653 1.00 84.88 97 ASP A O 1
ATOM 805 N N . TYR A 1 98 ? -31.320 21.830 4.375 1.00 73.81 98 TYR A N 1
ATOM 806 C CA . TYR A 1 98 ? -30.662 20.848 3.515 1.00 73.81 98 TYR A CA 1
ATOM 807 C C . TYR A 1 98 ? -30.993 19.416 3.931 1.00 73.81 98 TYR A C 1
ATOM 809 O O . TYR A 1 98 ? -30.533 18.908 4.955 1.00 73.81 98 TYR A O 1
ATOM 817 N N . ILE A 1 99 ? -31.740 18.721 3.072 1.00 71.38 99 ILE A N 1
ATOM 818 C CA . ILE A 1 99 ? -32.014 17.292 3.215 1.00 71.38 99 ILE A CA 1
ATOM 819 C C . ILE A 1 99 ? -30.843 16.518 2.601 1.00 71.38 99 ILE A C 1
ATOM 821 O O . ILE A 1 99 ? -30.731 16.363 1.386 1.00 71.38 99 ILE A O 1
ATOM 825 N N . HIS A 1 100 ? -29.942 16.015 3.448 1.00 64.25 100 HIS A N 1
ATOM 826 C CA . HIS A 1 100 ? -28.911 15.077 3.008 1.00 64.25 100 HIS A CA 1
ATOM 827 C C . HIS A 1 100 ? -29.524 13.686 2.786 1.00 64.25 100 HIS A C 1
ATOM 829 O O . HIS A 1 100 ? -30.002 13.057 3.722 1.00 64.25 100 HIS A O 1
ATOM 835 N N . HIS A 1 101 ? -29.400 13.141 1.573 1.00 65.44 101 HIS A N 1
ATOM 836 C CA . HIS A 1 101 ? -29.706 11.729 1.282 1.00 65.44 101 HIS A CA 1
ATOM 837 C C . HIS A 1 101 ? -28.596 10.755 1.724 1.00 65.44 101 HIS A C 1
ATOM 839 O O . HIS A 1 101 ? -28.634 9.566 1.412 1.00 65.44 101 HIS A O 1
ATOM 845 N N . ASN A 1 102 ? -27.563 11.249 2.412 1.00 61.19 102 ASN A N 1
ATOM 846 C CA . ASN A 1 102 ? -26.409 10.443 2.778 1.00 61.19 102 ASN A CA 1
ATOM 847 C C . ASN A 1 102 ? -26.699 9.613 4.041 1.00 61.19 102 ASN A C 1
ATOM 849 O O . ASN A 1 102 ? -26.908 10.158 5.124 1.00 61.19 102 ASN A O 1
ATOM 853 N N . ILE A 1 103 ? -26.633 8.286 3.901 1.00 59.81 103 ILE A N 1
ATOM 854 C CA . ILE A 1 103 ? -26.884 7.266 4.941 1.00 59.81 103 ILE A CA 1
ATOM 855 C C . ILE A 1 103 ? -26.007 7.490 6.194 1.00 59.81 103 ILE A C 1
ATOM 857 O O . ILE A 1 103 ? -26.343 7.068 7.299 1.00 59.81 103 ILE A O 1
ATOM 861 N N . VAL A 1 104 ? -24.882 8.195 6.035 1.00 56.28 104 VAL A N 1
ATOM 862 C CA . VAL A 1 104 ? -23.896 8.459 7.091 1.00 56.28 104 VAL A CA 1
ATOM 863 C C . VAL A 1 104 ? -24.401 9.441 8.163 1.00 56.28 104 VAL A C 1
ATOM 865 O O . VAL A 1 104 ? -23.938 9.375 9.298 1.00 56.28 104 VAL A O 1
ATOM 868 N N . CYS A 1 105 ? -25.380 10.308 7.873 1.00 52.09 105 CYS A N 1
ATOM 869 C CA . CYS A 1 105 ? -25.904 11.281 8.848 1.00 52.09 105 CYS A CA 1
ATOM 870 C C . CYS A 1 105 ? -26.652 10.640 10.035 1.00 52.09 105 CYS A C 1
ATOM 872 O O . CYS A 1 105 ? -26.753 11.266 11.088 1.00 52.09 105 CYS A O 1
ATOM 874 N N . ASN A 1 106 ? -27.109 9.387 9.902 1.00 54.53 106 ASN A N 1
ATOM 875 C CA . ASN A 1 106 ? -27.730 8.625 10.995 1.00 54.53 106 ASN A CA 1
ATOM 876 C C . ASN A 1 106 ? -26.707 7.943 11.924 1.00 54.53 106 ASN A C 1
ATOM 878 O O . ASN A 1 106 ? -27.089 7.314 12.912 1.00 54.53 106 ASN A O 1
ATOM 882 N N . LEU A 1 107 ? -25.404 8.049 11.638 1.00 55.19 107 LEU A N 1
ATOM 883 C CA . LEU A 1 107 ? -24.348 7.517 12.497 1.00 55.19 107 LEU A CA 1
ATOM 884 C C . LEU A 1 107 ? -23.880 8.603 13.471 1.00 55.19 107 LEU A C 1
ATOM 886 O O . LEU A 1 107 ? -23.288 9.607 13.087 1.00 55.19 107 LEU A O 1
ATOM 890 N N . VAL A 1 108 ? -24.117 8.365 14.761 1.00 54.34 108 VAL A N 1
ATOM 891 C CA . VAL A 1 108 ? -23.861 9.315 15.859 1.00 54.34 108 VAL A CA 1
ATOM 892 C C . VAL A 1 108 ? -22.386 9.738 15.952 1.00 54.34 108 VAL A C 1
ATOM 894 O O . VAL A 1 108 ? -22.095 10.840 16.412 1.00 54.34 108 VAL A O 1
ATOM 897 N N . ASN A 1 109 ? -21.450 8.896 15.487 1.00 55.66 109 ASN A N 1
ATOM 898 C CA . ASN A 1 109 ? -20.015 9.093 15.687 1.00 55.66 109 ASN A CA 1
ATOM 899 C C . ASN A 1 109 ? -19.187 8.740 14.437 1.00 55.66 109 ASN A C 1
ATOM 901 O O . ASN A 1 109 ? -19.049 7.565 14.092 1.00 55.66 109 ASN A O 1
ATOM 905 N N . ASN A 1 110 ? -18.513 9.732 13.844 1.00 59.44 110 ASN A N 1
ATOM 906 C CA . ASN A 1 110 ? -17.331 9.476 13.016 1.00 59.44 110 ASN A CA 1
ATOM 907 C C . ASN A 1 110 ? -16.161 9.073 13.936 1.00 59.44 110 ASN A C 1
ATOM 909 O O . ASN A 1 110 ? -15.889 9.769 14.916 1.00 59.44 110 ASN A O 1
ATOM 913 N N . ASN A 1 111 ? -15.461 7.978 13.606 1.00 66.00 111 ASN A N 1
ATOM 914 C CA . ASN A 1 111 ? -14.351 7.356 14.364 1.00 66.00 111 ASN A CA 1
ATOM 915 C C . ASN A 1 111 ? -14.728 6.402 15.519 1.00 66.00 111 ASN A C 1
ATOM 917 O O . ASN A 1 111 ? -13.940 6.236 16.448 1.00 66.00 111 ASN A O 1
ATOM 921 N N . SER A 1 112 ? -15.886 5.735 15.482 1.00 69.56 112 SER A N 1
ATOM 922 C CA . SER A 1 112 ? -16.257 4.740 16.512 1.00 69.56 112 SER A CA 1
ATOM 923 C C . SER A 1 112 ? -15.277 3.560 16.624 1.00 69.56 112 SER A C 1
ATOM 925 O O . SER A 1 112 ? -15.089 3.018 17.711 1.00 69.56 112 SER A O 1
ATOM 927 N N . LYS A 1 113 ? -14.624 3.187 15.517 1.00 76.88 113 LYS A N 1
ATOM 928 C CA . LYS A 1 113 ? -13.629 2.111 15.445 1.00 76.88 113 LYS A CA 1
ATOM 929 C C . LYS A 1 113 ? -12.223 2.705 15.401 1.00 76.88 113 LYS A C 1
ATOM 931 O O . LYS A 1 113 ? -11.698 3.010 14.333 1.00 76.88 113 LYS A O 1
ATOM 936 N N . CYS A 1 114 ? -11.626 2.903 16.571 1.00 82.94 114 CYS A N 1
ATOM 937 C CA . CYS A 1 114 ? -10.245 3.351 16.697 1.00 82.94 114 CYS A CA 1
ATOM 938 C C . CYS A 1 114 ? -9.398 2.203 17.247 1.00 82.94 114 CYS A C 1
ATOM 940 O O . CYS A 1 114 ? -9.806 1.537 18.195 1.00 82.94 114 CYS A O 1
ATOM 942 N N . PHE A 1 115 ? -8.235 1.961 16.646 1.00 86.88 115 PHE A N 1
ATOM 943 C CA . PHE A 1 115 ? -7.333 0.888 17.049 1.00 86.88 115 PHE A CA 1
ATOM 944 C C . PHE A 1 115 ? -5.907 1.404 17.176 1.00 86.88 115 PHE A C 1
ATOM 946 O O . PHE A 1 115 ? -5.466 2.252 16.400 1.00 86.88 115 PHE A O 1
ATOM 953 N N . GLU A 1 116 ? -5.180 0.840 18.128 1.00 86.25 116 GLU A N 1
ATOM 954 C CA . GLU A 1 116 ? -3.739 0.983 18.259 1.00 86.25 116 GLU A CA 1
ATOM 955 C C . GLU A 1 116 ? -3.070 -0.358 17.941 1.00 86.25 116 GLU A C 1
ATOM 957 O O . GLU A 1 116 ? -3.559 -1.422 18.325 1.00 86.25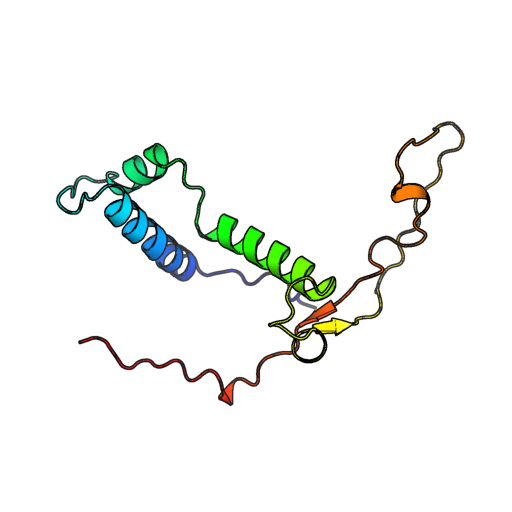 116 GLU A O 1
ATOM 962 N N . THR A 1 117 ? -1.954 -0.329 17.216 1.00 83.50 117 THR A N 1
ATOM 963 C CA . THR A 1 117 ? -1.195 -1.544 16.908 1.00 83.50 117 THR A CA 1
ATOM 964 C C . THR A 1 117 ? -0.444 -2.018 18.140 1.00 83.50 117 THR A C 1
ATOM 966 O O . THR A 1 117 ? 0.252 -1.229 18.778 1.00 83.50 117 THR A O 1
ATOM 969 N N . ILE A 1 118 ? -0.507 -3.313 18.440 1.00 83.94 118 ILE A N 1
ATOM 970 C CA . ILE A 1 118 ? 0.329 -3.896 19.490 1.00 83.94 118 ILE A CA 1
ATOM 971 C C . ILE A 1 118 ? 1.763 -3.986 18.950 1.00 83.94 118 ILE A C 1
ATOM 973 O O . ILE A 1 118 ? 1.983 -4.690 17.960 1.00 83.94 118 ILE A O 1
ATOM 977 N N . PRO A 1 119 ? 2.747 -3.287 19.550 1.00 75.00 119 PRO A N 1
ATOM 978 C CA . PRO A 1 119 ? 4.118 -3.355 19.072 1.00 75.00 119 PRO A CA 1
ATOM 979 C C . PRO A 1 119 ? 4.638 -4.784 19.233 1.00 75.00 119 PRO A C 1
ATOM 981 O O . PRO A 1 119 ? 4.541 -5.386 20.306 1.00 75.00 119 PRO A O 1
ATOM 984 N N . ALA A 1 120 ? 5.201 -5.337 18.159 1.00 67.06 120 ALA A N 1
ATOM 985 C CA . ALA A 1 120 ? 5.916 -6.599 18.244 1.00 67.06 120 ALA A CA 1
ATOM 986 C C . ALA A 1 120 ? 7.126 -6.419 19.173 1.00 67.06 120 ALA A C 1
ATOM 988 O O . ALA A 1 120 ? 7.848 -5.425 19.073 1.00 67.06 120 ALA A O 1
ATOM 989 N N . LYS A 1 121 ? 7.362 -7.376 20.080 1.00 64.62 121 LYS A N 1
ATOM 990 C CA . LYS A 1 121 ? 8.587 -7.384 20.889 1.00 64.62 121 LYS A CA 1
ATOM 991 C C . LYS A 1 121 ? 9.780 -7.422 19.931 1.00 64.62 121 LYS A C 1
ATOM 993 O O . LYS A 1 121 ? 9.922 -8.377 19.175 1.00 64.62 121 LYS A O 1
ATOM 998 N N . LEU A 1 122 ? 10.633 -6.397 19.970 1.00 55.25 122 LEU A N 1
ATOM 999 C CA . LEU A 1 122 ? 11.786 -6.249 19.069 1.00 55.25 122 LEU A CA 1
ATOM 1000 C C . LEU A 1 122 ? 12.712 -7.482 19.075 1.00 55.25 122 LEU A C 1
ATOM 1002 O O . LEU A 1 122 ? 13.366 -7.770 18.079 1.00 55.25 122 LEU A O 1
ATOM 1006 N N . SER A 1 123 ? 12.718 -8.246 20.172 1.00 53.88 123 SER A N 1
ATOM 1007 C CA . SER A 1 123 ? 13.510 -9.467 20.342 1.00 53.88 123 SER A CA 1
ATOM 1008 C C . SER A 1 123 ? 13.165 -10.605 19.372 1.00 53.88 123 SER A C 1
ATOM 1010 O O . SER A 1 123 ? 13.994 -11.494 19.189 1.00 53.88 123 SER A O 1
ATOM 1012 N N . SER A 1 124 ? 11.983 -10.602 18.739 1.00 48.91 124 SER A N 1
ATOM 1013 C CA . SER A 1 124 ? 11.612 -11.611 17.732 1.00 48.91 124 SER A CA 1
ATOM 1014 C C . SER A 1 124 ? 11.950 -11.204 16.296 1.00 48.91 124 SER A C 1
ATOM 1016 O O . SER A 1 124 ? 11.957 -12.054 15.407 1.00 48.91 124 SER A O 1
ATOM 1018 N N . LEU A 1 125 ? 12.277 -9.932 16.054 1.00 49.75 125 LEU A N 1
ATOM 1019 C CA . LEU A 1 125 ? 12.739 -9.436 14.760 1.00 49.75 125 LEU A CA 1
ATOM 1020 C C . LEU A 1 125 ? 14.257 -9.624 14.670 1.00 49.75 125 LEU A C 1
ATOM 1022 O O . LEU A 1 125 ? 15.018 -8.662 14.599 1.00 49.75 125 LEU A O 1
ATOM 1026 N N . LYS A 1 126 ? 14.717 -10.881 14.669 1.00 39.28 126 LYS A N 1
ATOM 1027 C CA . LYS A 1 126 ? 16.060 -11.187 14.166 1.00 39.28 126 LYS A CA 1
ATOM 1028 C C . LYS A 1 126 ? 16.053 -10.844 12.680 1.00 39.28 126 LYS A C 1
ATOM 1030 O O . LYS A 1 126 ? 15.597 -11.632 11.856 1.00 39.28 126 LYS A O 1
ATOM 1035 N N . ILE A 1 127 ? 16.515 -9.643 12.342 1.00 45.03 127 ILE A N 1
ATOM 1036 C CA . ILE A 1 127 ? 16.915 -9.305 10.980 1.00 45.03 127 ILE A CA 1
ATOM 1037 C C . ILE A 1 127 ? 18.039 -10.291 10.659 1.00 45.03 127 ILE A C 1
ATOM 1039 O O . ILE A 1 127 ? 19.163 -10.120 11.121 1.00 45.03 127 ILE A O 1
ATOM 1043 N N . HIS A 1 128 ? 17.718 -11.381 9.960 1.00 38.56 128 HIS A N 1
ATOM 1044 C CA . HIS A 1 128 ? 18.710 -12.300 9.422 1.00 38.56 128 HIS A CA 1
ATOM 1045 C C . HIS A 1 128 ? 19.528 -11.522 8.384 1.00 38.56 128 HIS A C 1
ATOM 1047 O O . HIS A 1 128 ? 19.204 -11.484 7.202 1.00 38.56 128 HIS A O 1
ATOM 1053 N N . SER A 1 129 ? 20.591 -10.868 8.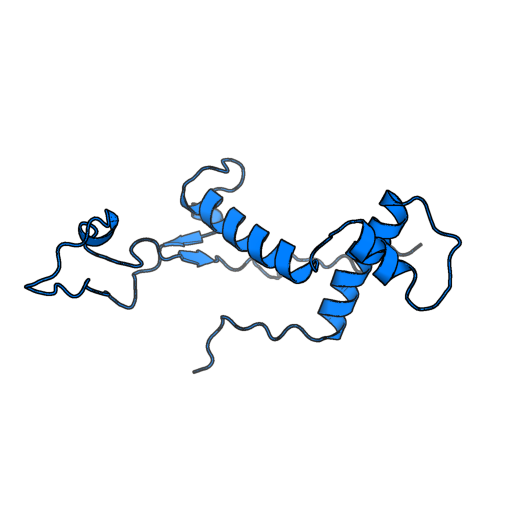841 1.00 41.59 129 SER A N 1
ATOM 1054 C CA . SER A 1 129 ? 21.631 -10.243 8.025 1.00 41.59 129 SER A CA 1
ATOM 1055 C C . SER A 1 129 ? 22.620 -11.272 7.463 1.00 41.59 129 SER A C 1
ATOM 1057 O O . SER A 1 129 ? 23.762 -10.936 7.171 1.00 41.59 129 SER A O 1
ATOM 1059 N N . LEU A 1 130 ? 22.209 -12.530 7.296 1.00 41.22 130 LEU A N 1
ATOM 1060 C CA . LEU A 1 130 ? 23.068 -13.613 6.830 1.00 41.22 130 LEU A CA 1
ATOM 1061 C C . LEU A 1 130 ? 22.309 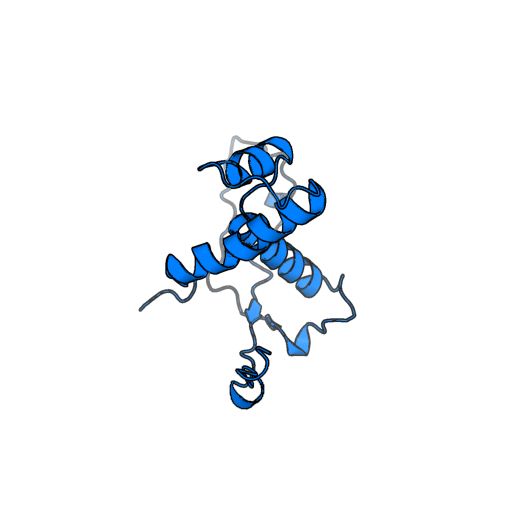-14.455 5.811 1.00 41.22 130 LEU A C 1
ATOM 1063 O O . LEU A 1 130 ? 21.568 -15.356 6.191 1.00 41.22 130 LEU A O 1
ATOM 1067 N N . LEU A 1 131 ? 22.462 -14.080 4.539 1.00 36.56 131 LEU A N 1
ATOM 1068 C CA . LEU A 1 131 ? 22.567 -14.946 3.356 1.00 36.56 131 LEU A CA 1
ATOM 1069 C C . LEU A 1 131 ? 22.622 -14.041 2.111 1.00 36.56 131 LEU A C 1
ATOM 1071 O O . LEU A 1 131 ? 21.616 -13.748 1.469 1.00 36.56 131 LEU A O 1
ATOM 1075 N N . ARG A 1 132 ? 23.827 -13.566 1.789 1.00 32.22 132 ARG A N 1
ATOM 1076 C CA . ARG A 1 132 ? 24.245 -13.359 0.398 1.00 32.22 132 ARG A CA 1
ATOM 1077 C C . ARG A 1 132 ? 25.430 -14.287 0.171 1.00 32.22 132 ARG A C 1
ATOM 1079 O O . ARG A 1 132 ? 26.541 -13.966 0.581 1.00 32.22 132 ARG A O 1
ATOM 1086 N N . LEU A 1 133 ? 25.124 -15.463 -0.369 1.00 36.22 133 LEU A N 1
ATOM 1087 C CA . LEU A 1 133 ? 25.977 -16.109 -1.362 1.00 36.22 133 LEU A CA 1
ATOM 1088 C C . LEU A 1 133 ? 25.737 -15.395 -2.697 1.00 36.22 133 LEU A C 1
ATOM 1090 O O . LEU A 1 133 ? 24.580 -14.948 -2.900 1.00 36.22 133 LEU A O 1
#

Foldseek 3Di:
DDDPPDPPPDVVVLVVQQVVVLVVLCVVVVDPPDPDPCPSVVSCVVVVPDRSVVVVVVVVVVVVVCQLVVVDVVRPCVQFKDFDDDPDFDADDDDPPDDDPDPCNPPGGDCPGDIDTDDDDVVVPPPCPDDDD

pLDDT: mean 77.65, std 18.78, range [30.77, 96.25]

Secondary structure (DSSP, 8-state):
---SS-----HHHHHHHHHHHHHHHHHHHT--S--STTHHHHHHHHTT---HHHHHHHHHHHHHHHHHTT--TTS-HHHHEEEE--S--BPPPP-TT-----GGGG-S-BT--EEEEPPPPGGG---------